Protein AF-A0AAW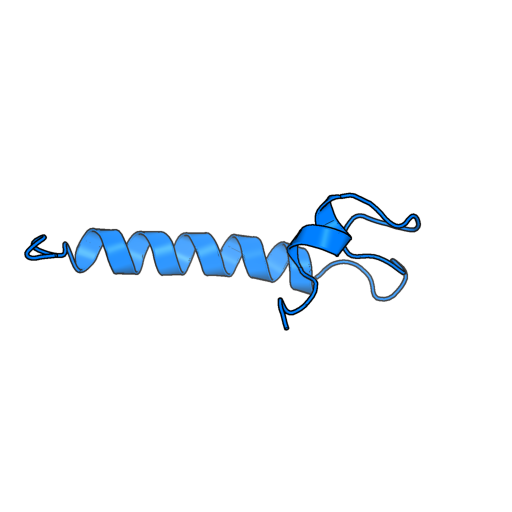2C7U3-F1 (afdb_monomer)

Mean predicted aligned error: 8.96 Å

pLDDT: mean 81.09, std 12.31, range [54.59, 97.88]

Organism: NCBI:txid425828

Structure (mmCIF, N/CA/C/O backbone):
data_AF-A0AAW2C7U3-F1
#
_entry.id   AF-A0AAW2C7U3-F1
#
loop_
_atom_site.group_PDB
_atom_site.id
_atom_site.type_symbol
_atom_site.label_atom_id
_atom_site.label_alt_id
_atom_site.label_comp_id
_atom_site.label_asym_id
_atom_site.label_entity_id
_atom_site.label_seq_id
_atom_site.pdbx_PDB_ins_code
_atom_site.Cartn_x
_atom_site.Cartn_y
_atom_site.Cartn_z
_atom_site.occupancy
_atom_site.B_iso_or_equiv
_atom_site.auth_seq_id
_atom_site.auth_comp_id
_atom_site.auth_asym_id
_atom_site.auth_atom_id
_atom_site.pdbx_PDB_model_num
ATOM 1 N N . MET A 1 1 ? -0.278 1.754 22.562 1.00 55.28 1 MET A N 1
ATOM 2 C CA . MET A 1 1 ? -1.158 2.895 22.220 1.00 55.28 1 MET A CA 1
ATOM 3 C C . MET A 1 1 ? -2.589 2.494 22.535 1.00 55.28 1 MET A C 1
ATOM 5 O O . MET A 1 1 ? -2.982 1.425 22.098 1.00 55.28 1 MET A O 1
ATOM 9 N N . ASN A 1 2 ? -3.335 3.290 23.306 1.00 75.69 2 ASN A N 1
ATOM 10 C CA . ASN A 1 2 ? -4.731 3.000 23.671 1.00 75.69 2 ASN A CA 1
ATOM 11 C C . ASN A 1 2 ? -5.697 3.785 22.759 1.00 75.69 2 ASN A C 1
ATOM 13 O O . ASN A 1 2 ? -6.505 4.584 23.224 1.00 75.69 2 ASN A O 1
ATOM 17 N N . ILE A 1 3 ? -5.517 3.639 21.441 1.00 84.38 3 ILE A N 1
ATOM 18 C CA . ILE A 1 3 ? -6.336 4.313 20.426 1.00 84.38 3 ILE A CA 1
ATOM 19 C C . ILE A 1 3 ? -7.500 3.385 20.100 1.00 84.38 3 ILE A C 1
ATOM 21 O O . ILE A 1 3 ? -7.285 2.247 19.686 1.00 84.38 3 ILE A O 1
ATOM 25 N N . LYS A 1 4 ? -8.730 3.868 20.291 1.00 88.75 4 LYS A N 1
ATOM 26 C CA . LYS A 1 4 ? -9.928 3.120 19.915 1.00 88.75 4 LYS A CA 1
ATOM 27 C C . LYS A 1 4 ? -9.971 2.987 18.392 1.00 88.75 4 LYS A C 1
ATOM 29 O O . LYS A 1 4 ? -9.965 3.993 17.688 1.00 88.75 4 LYS A O 1
ATOM 34 N N . GLN A 1 5 ? -9.994 1.751 17.910 1.00 92.56 5 GLN A N 1
ATOM 35 C CA . GLN A 1 5 ? -10.098 1.443 16.491 1.00 92.56 5 GLN A CA 1
ATOM 36 C C . GLN A 1 5 ? -11.544 1.584 16.014 1.00 92.56 5 GLN A C 1
ATOM 38 O O . GLN A 1 5 ? -12.488 1.248 16.732 1.00 92.56 5 GLN A O 1
ATOM 43 N N . ASP A 1 6 ? -11.701 2.103 14.801 1.00 96.25 6 ASP A N 1
ATOM 44 C CA . ASP A 1 6 ? -12.974 2.133 14.093 1.00 96.25 6 ASP A CA 1
ATOM 45 C C . ASP A 1 6 ? -12.959 1.030 13.031 1.00 96.25 6 ASP A C 1
ATOM 47 O O . ASP A 1 6 ? -12.343 1.169 11.973 1.00 96.25 6 ASP A O 1
ATOM 51 N N . GLU A 1 7 ? -13.630 -0.077 13.340 1.00 95.50 7 GLU A N 1
ATOM 52 C CA . GLU A 1 7 ? -13.710 -1.266 12.484 1.00 95.50 7 GLU A CA 1
ATOM 53 C C .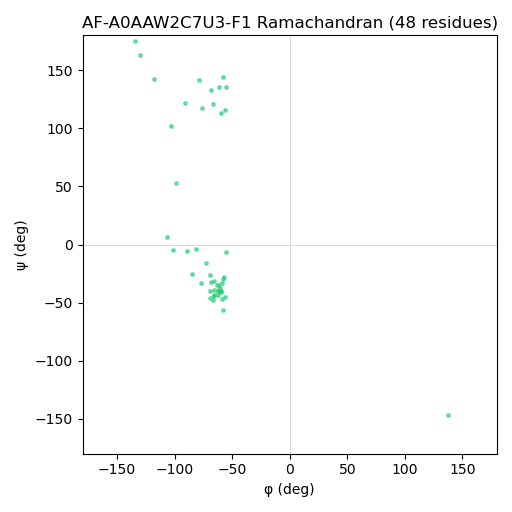 GLU A 1 7 ? -14.305 -0.965 11.101 1.00 95.50 7 GLU A C 1
ATOM 55 O O . GLU A 1 7 ? -13.910 -1.564 10.099 1.00 95.50 7 GLU A O 1
ATOM 60 N N . VAL A 1 8 ? -15.237 -0.008 11.016 1.00 96.81 8 VAL A N 1
ATOM 61 C CA . VAL A 1 8 ? -15.865 0.365 9.743 1.00 96.81 8 VAL A CA 1
ATOM 62 C C . VAL A 1 8 ? -14.845 1.065 8.854 1.00 96.81 8 VAL A C 1
ATOM 64 O O . VAL A 1 8 ? -14.715 0.728 7.676 1.00 96.81 8 VAL A O 1
ATOM 67 N N . VAL A 1 9 ? -14.091 2.009 9.418 1.00 96.31 9 VAL A N 1
ATOM 68 C CA . VAL A 1 9 ? -13.045 2.735 8.684 1.00 96.31 9 VAL A CA 1
ATOM 69 C C . VAL A 1 9 ? -11.903 1.802 8.283 1.00 96.31 9 VAL A C 1
ATOM 71 O O . VAL A 1 9 ? -11.396 1.911 7.165 1.00 96.31 9 VAL A O 1
ATOM 74 N N . ILE A 1 10 ? -11.518 0.868 9.158 1.00 96.62 10 ILE A N 1
ATOM 75 C CA . ILE A 1 10 ? -10.485 -0.135 8.865 1.00 96.62 10 ILE A CA 1
ATOM 76 C C . ILE A 1 10 ? -10.887 -0.953 7.642 1.00 96.62 10 ILE A C 1
ATOM 78 O O . ILE A 1 10 ? -10.175 -0.926 6.637 1.00 96.62 10 ILE A O 1
ATOM 82 N N . LYS A 1 11 ? -12.068 -1.578 7.669 1.00 97.50 11 LYS A N 1
ATOM 83 C CA . LYS A 1 11 ? -12.543 -2.418 6.565 1.00 97.50 11 LYS A CA 1
ATOM 84 C C . LYS A 1 11 ? -12.660 -1.648 5.246 1.00 97.50 11 LYS A C 1
ATOM 86 O O . LYS A 1 11 ? -12.257 -2.137 4.193 1.00 97.50 11 LYS A O 1
ATOM 91 N N . GLN A 1 12 ? -13.154 -0.409 5.289 1.00 97.88 12 GLN A N 1
ATOM 92 C CA . GLN A 1 12 ? -13.212 0.449 4.100 1.00 97.88 12 GLN A CA 1
ATOM 93 C C . GLN A 1 12 ? -11.825 0.726 3.505 1.00 97.88 12 GLN A C 1
ATOM 95 O O . GLN A 1 12 ? -11.677 0.812 2.284 1.00 97.88 12 GLN A O 1
ATOM 100 N N . ASN A 1 13 ? -10.807 0.903 4.345 1.00 97.19 13 ASN A N 1
ATOM 101 C CA . ASN A 1 13 ? -9.446 1.153 3.884 1.00 97.19 13 ASN A CA 1
ATOM 102 C C . ASN A 1 13 ? -8.758 -0.126 3.399 1.00 97.19 13 ASN A C 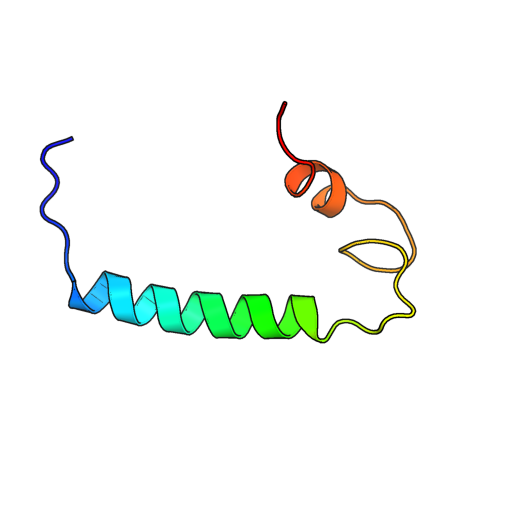1
ATOM 104 O O . ASN A 1 13 ? -8.022 -0.054 2.417 1.00 97.19 13 ASN A O 1
ATOM 108 N N . GLU A 1 14 ? -9.048 -1.284 3.993 1.00 97.31 14 GLU A N 1
ATOM 109 C CA . GLU A 1 14 ? -8.611 -2.586 3.476 1.00 97.31 14 GLU A CA 1
ATOM 110 C C . GLU A 1 14 ? -9.130 -2.820 2.050 1.00 97.31 14 GLU A C 1
ATOM 112 O O . GLU A 1 14 ? -8.355 -3.151 1.154 1.00 97.31 14 GLU A O 1
ATOM 117 N N . GLU A 1 15 ? -10.415 -2.558 1.792 1.00 97.19 15 GLU A N 1
ATOM 118 C CA . GLU A 1 15 ? -11.002 -2.690 0.451 1.00 97.19 15 GLU A CA 1
ATOM 119 C C . GLU A 1 15 ? -10.361 -1.737 -0.571 1.00 97.19 15 GLU A C 1
ATOM 121 O O . GLU A 1 15 ? -10.128 -2.111 -1.725 1.00 97.19 15 GLU A O 1
ATOM 126 N N . LYS A 1 16 ? -10.052 -0.497 -0.168 1.00 96.75 16 LYS A N 1
ATOM 127 C CA . LYS A 1 16 ? -9.327 0.460 -1.023 1.00 96.75 16 LYS A CA 1
ATOM 128 C C . LYS A 1 16 ? -7.903 -0.012 -1.301 1.00 96.75 16 LYS A C 1
ATOM 130 O O . LYS A 1 16 ? -7.458 0.057 -2.446 1.00 96.75 16 LYS A O 1
ATOM 135 N N . LEU A 1 17 ? -7.207 -0.504 -0.278 1.00 94.50 17 LEU A N 1
ATOM 136 C CA . LEU A 1 17 ? -5.844 -1.005 -0.395 1.00 94.50 17 LEU A CA 1
ATOM 137 C C . LEU A 1 17 ? -5.779 -2.207 -1.340 1.00 94.50 17 LEU A C 1
ATOM 139 O O . LEU A 1 17 ? -4.917 -2.242 -2.214 1.00 94.50 17 LEU A O 1
ATOM 143 N N . LEU A 1 18 ? -6.724 -3.145 -1.235 1.00 93.56 18 LEU A N 1
ATOM 144 C CA . LEU A 1 18 ? -6.812 -4.295 -2.136 1.00 93.56 18 LEU A CA 1
ATOM 145 C C . LEU A 1 18 ? -6.915 -3.867 -3.605 1.00 93.56 18 LEU A C 1
ATOM 147 O O . LEU A 1 18 ? -6.170 -4.377 -4.438 1.00 93.56 18 LEU A O 1
ATOM 151 N N . LYS A 1 19 ? -7.758 -2.875 -3.922 1.00 91.69 19 LYS A N 1
ATOM 152 C CA . LYS A 1 19 ? -7.885 -2.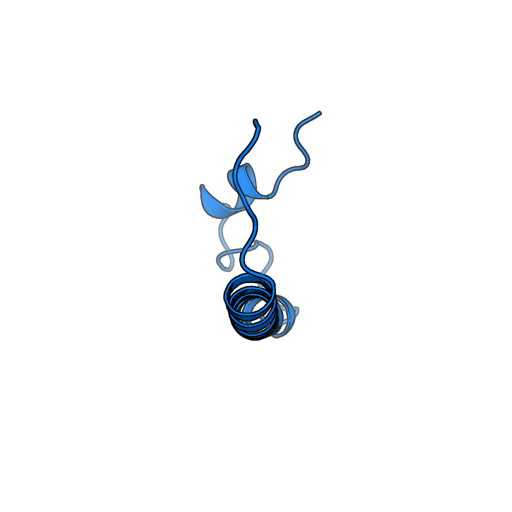350 -5.295 1.00 91.69 19 LYS A CA 1
ATOM 153 C C . LYS A 1 19 ? -6.573 -1.772 -5.823 1.00 91.69 19 LYS A C 1
ATOM 155 O O . LYS A 1 19 ? -6.245 -1.968 -6.990 1.00 91.69 19 LYS A O 1
ATOM 160 N N . VAL A 1 20 ? -5.824 -1.069 -4.974 1.00 87.56 20 VAL A N 1
ATOM 161 C CA . VAL A 1 20 ? -4.508 -0.521 -5.327 1.00 87.56 20 VAL A CA 1
ATOM 162 C C . VAL A 1 20 ? -3.507 -1.653 -5.569 1.00 87.56 20 VAL A C 1
ATOM 164 O O . VAL A 1 20 ? -2.843 -1.671 -6.603 1.00 87.56 20 VAL A O 1
ATOM 167 N N . LEU A 1 21 ? -3.444 -2.636 -4.670 1.00 83.94 21 LEU A N 1
ATOM 168 C CA . LEU A 1 21 ? -2.565 -3.802 -4.804 1.00 83.94 21 LEU A CA 1
ATOM 169 C C . LEU A 1 21 ? -2.880 -4.631 -6.053 1.00 83.94 21 LEU A C 1
ATOM 171 O O . LEU A 1 21 ? -1.964 -5.143 -6.694 1.00 83.94 21 LEU A O 1
ATOM 175 N N . ASP A 1 22 ? -4.146 -4.724 -6.450 1.00 85.06 22 ASP A N 1
ATOM 176 C CA . ASP A 1 22 ? -4.536 -5.412 -7.678 1.00 85.06 22 ASP A CA 1
ATOM 177 C C . ASP A 1 22 ? -4.009 -4.716 -8.940 1.00 85.06 22 ASP A C 1
ATOM 179 O O . ASP A 1 22 ? -3.685 -5.400 -9.909 1.00 85.06 22 ASP A O 1
ATOM 183 N N . ILE A 1 23 ? -3.856 -3.386 -8.942 1.00 82.00 23 ILE A N 1
ATOM 184 C CA . ILE A 1 23 ? -3.196 -2.657 -10.041 1.00 82.00 23 ILE A CA 1
ATOM 185 C C . ILE A 1 23 ? -1.714 -3.032 -10.101 1.00 82.00 23 ILE A C 1
ATOM 187 O O . ILE A 1 23 ? -1.206 -3.324 -11.182 1.00 82.00 23 ILE A O 1
ATOM 191 N N . TYR A 1 24 ? -1.035 -3.082 -8.951 1.00 69.12 24 TYR A N 1
ATOM 192 C CA . TYR A 1 24 ? 0.368 -3.502 -8.883 1.00 69.12 24 TYR A CA 1
ATOM 193 C C . TYR A 1 24 ? 0.560 -4.950 -9.344 1.00 69.12 24 TYR A C 1
ATOM 195 O O . TYR A 1 24 ? 1.482 -5.227 -10.102 1.00 69.12 24 TYR A O 1
ATOM 203 N N . ARG A 1 25 ? -0.337 -5.866 -8.961 1.00 71.81 25 ARG A N 1
ATOM 204 C CA . ARG A 1 25 ? -0.302 -7.278 -9.390 1.00 71.81 25 ARG A CA 1
ATOM 205 C C . ARG A 1 25 ? -0.603 -7.470 -10.873 1.00 71.81 25 ARG A C 1
ATOM 207 O O . ARG A 1 25 ? -0.103 -8.411 -11.476 1.00 71.81 25 ARG A O 1
ATOM 214 N N . LYS A 1 26 ? -1.455 -6.616 -11.444 1.00 73.69 26 LYS A N 1
ATOM 215 C CA . LYS A 1 26 ? -1.807 -6.639 -12.870 1.00 73.69 26 LYS A CA 1
ATOM 216 C C . LYS A 1 26 ? -0.767 -5.949 -13.750 1.00 73.69 26 LYS A C 1
ATOM 218 O O . LYS A 1 26 ? -0.941 -5.973 -14.969 1.00 73.69 26 LYS A O 1
ATOM 223 N N . ARG A 1 27 ? 0.289 -5.344 -13.179 1.00 65.50 27 ARG A N 1
ATOM 224 C CA . ARG A 1 27 ? 1.402 -4.831 -13.985 1.00 65.50 27 ARG A CA 1
ATOM 225 C C . ARG A 1 27 ? 1.956 -5.972 -14.847 1.00 65.50 27 ARG A C 1
ATOM 227 O O . ARG A 1 27 ? 2.047 -7.106 -14.370 1.00 65.50 27 ARG A O 1
ATOM 234 N N . PRO A 1 28 ? 2.219 -5.704 -16.135 1.00 62.19 28 PRO A N 1
ATOM 235 C CA . PRO A 1 28 ? 2.581 -6.741 -17.086 1.00 62.19 28 PRO A CA 1
ATOM 236 C C . PRO A 1 28 ? 3.831 -7.480 -16.605 1.00 62.19 28 PRO A C 1
ATOM 238 O O . PRO A 1 28 ? 4.751 -6.863 -16.075 1.00 62.19 28 PRO A O 1
ATOM 241 N N . LYS A 1 29 ? 3.882 -8.797 -16.854 1.00 59.25 29 LYS A N 1
ATOM 242 C CA . LYS A 1 29 ? 5.067 -9.656 -16.632 1.00 59.25 29 LYS A CA 1
ATOM 243 C C . LYS A 1 29 ? 6.334 -9.163 -17.357 1.00 59.25 29 LYS A C 1
ATOM 245 O O . LYS A 1 29 ? 7.387 -9.768 -17.206 1.00 59.25 29 LYS A O 1
ATOM 250 N N . GLU A 1 30 ? 6.195 -8.132 -18.182 1.00 61.78 30 GLU A N 1
ATOM 251 C CA . GLU A 1 30 ? 7.234 -7.507 -18.992 1.00 61.78 30 GLU A CA 1
ATOM 252 C C . GLU A 1 30 ? 8.020 -6.443 -18.214 1.00 61.78 30 GLU A C 1
ATOM 254 O O . GLU A 1 30 ? 9.186 -6.236 -18.525 1.00 61.78 30 GLU A O 1
ATOM 259 N N . ALA A 1 31 ? 7.432 -5.825 -17.180 1.00 67.38 31 ALA A N 1
ATOM 260 C CA . ALA A 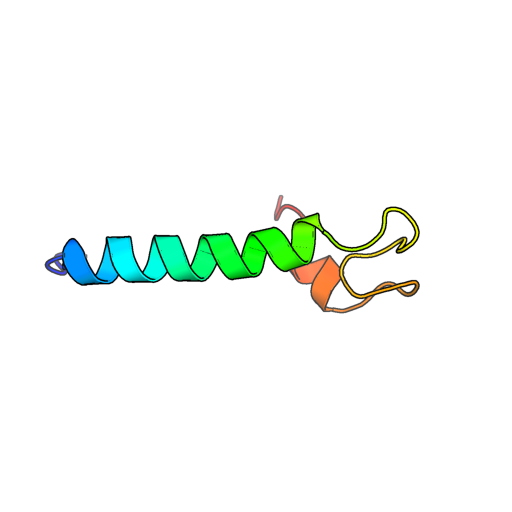1 31 ? 8.133 -4.831 -16.372 1.00 67.38 31 ALA A CA 1
ATOM 261 C C . ALA A 1 31 ? 9.120 -5.522 -15.421 1.00 67.38 31 ALA A C 1
ATOM 263 O O . ALA A 1 31 ? 8.720 -6.303 -14.552 1.00 67.38 31 ALA A O 1
ATOM 264 N N . GLN A 1 32 ? 10.412 -5.234 -15.586 1.00 74.62 32 GLN A N 1
ATOM 265 C CA . GLN A 1 32 ? 11.484 -5.834 -14.786 1.00 74.62 32 GLN A CA 1
ATOM 266 C C . GLN A 1 32 ? 11.478 -5.355 -13.322 1.00 74.62 32 GLN A C 1
ATOM 268 O O . GLN A 1 32 ? 11.928 -6.081 -12.433 1.00 74.62 32 GLN A O 1
ATOM 273 N N . PHE A 1 33 ? 10.953 -4.155 -13.067 1.00 74.75 33 PHE A N 1
ATOM 274 C CA . PHE A 1 33 ? 10.949 -3.501 -11.764 1.00 74.75 33 PHE A CA 1
ATOM 275 C C . PHE A 1 33 ? 9.556 -2.992 -11.398 1.00 74.75 33 PHE A C 1
ATOM 277 O O . PHE A 1 33 ? 8.657 -2.838 -12.229 1.00 74.75 33 PHE A O 1
ATOM 284 N N . SER A 1 34 ? 9.364 -2.701 -10.115 1.00 72.12 34 SER A N 1
ATOM 285 C CA . SER A 1 34 ? 8.074 -2.332 -9.540 1.00 72.12 34 SER A CA 1
ATOM 286 C C . SER A 1 34 ? 7.483 -1.110 -10.219 1.00 72.12 34 SER A C 1
ATOM 288 O O . SER A 1 34 ? 6.265 -1.031 -10.273 1.00 72.12 34 SER A O 1
ATOM 290 N N . ALA A 1 35 ? 8.287 -0.180 -10.748 1.00 75.06 35 ALA A N 1
ATOM 291 C CA . ALA A 1 35 ? 7.835 1.043 -11.416 1.00 75.06 35 ALA A CA 1
ATOM 292 C C . ALA A 1 35 ? 7.987 1.052 -12.953 1.00 75.06 35 ALA A C 1
ATOM 294 O O . ALA A 1 35 ? 7.700 2.082 -13.561 1.00 75.06 35 ALA A O 1
ATOM 295 N N . GLY A 1 36 ? 8.383 -0.058 -13.584 1.00 71.56 36 GLY A N 1
ATOM 296 C CA . GLY A 1 36 ? 8.629 -0.127 -15.029 1.00 71.56 36 GLY A CA 1
ATOM 297 C C . GLY A 1 36 ? 9.898 -0.910 -15.365 1.00 71.56 36 GLY A C 1
ATOM 298 O O . GLY A 1 36 ? 10.249 -1.850 -14.657 1.00 71.56 36 GLY A O 1
ATOM 299 N N . ASP A 1 37 ? 10.589 -0.516 -16.434 1.00 78.75 37 ASP A N 1
ATOM 300 C CA . ASP A 1 37 ? 11.775 -1.228 -16.942 1.00 78.75 37 ASP A CA 1
ATOM 301 C C . ASP A 1 37 ? 13.095 -0.756 -16.310 1.00 78.75 37 ASP A C 1
ATOM 303 O O . ASP A 1 37 ? 14.142 -1.364 -16.521 1.00 78.75 37 ASP A O 1
ATOM 307 N N . GLU A 1 38 ? 13.051 0.290 -15.479 1.00 79.12 38 GLU A N 1
ATOM 308 C CA . GLU A 1 38 ? 14.202 0.813 -14.739 1.00 79.12 38 GLU A CA 1
ATOM 309 C C . GLU A 1 38 ? 13.994 0.706 -13.224 1.00 79.12 38 GLU A C 1
ATOM 311 O O . GLU A 1 38 ? 12.896 0.931 -12.706 1.00 79.12 38 GLU A O 1
ATOM 316 N N . PHE A 1 39 ? 15.074 0.391 -12.504 1.00 78.19 39 PHE A N 1
ATOM 317 C CA . PHE A 1 39 ? 15.077 0.352 -11.045 1.00 78.19 39 PHE A CA 1
ATOM 318 C C . PHE A 1 39 ? 14.922 1.762 -10.472 1.00 78.19 39 PHE A C 1
ATOM 320 O O . PHE A 1 39 ? 15.625 2.693 -10.867 1.00 78.19 39 PHE A O 1
ATOM 327 N N . SER A 1 40 ? 14.030 1.919 -9.501 1.00 83.94 40 SER A N 1
ATOM 328 C CA . SER A 1 40 ? 13.646 3.221 -8.965 1.00 83.94 40 SER A CA 1
ATOM 329 C C . SER A 1 40 ? 13.603 3.236 -7.436 1.00 83.94 40 SER A C 1
ATOM 331 O O . SER A 1 40 ? 13.717 2.212 -6.766 1.00 83.94 40 SER A O 1
ATOM 333 N N . LEU A 1 41 ? 13.358 4.415 -6.854 1.00 81.31 41 LEU A N 1
ATOM 334 C CA . LEU A 1 41 ? 13.101 4.546 -5.414 1.00 81.31 41 LEU A CA 1
ATOM 335 C C . LEU A 1 41 ? 11.913 3.697 -4.945 1.00 81.31 41 LEU A C 1
ATOM 337 O O . LEU A 1 41 ? 11.883 3.286 -3.786 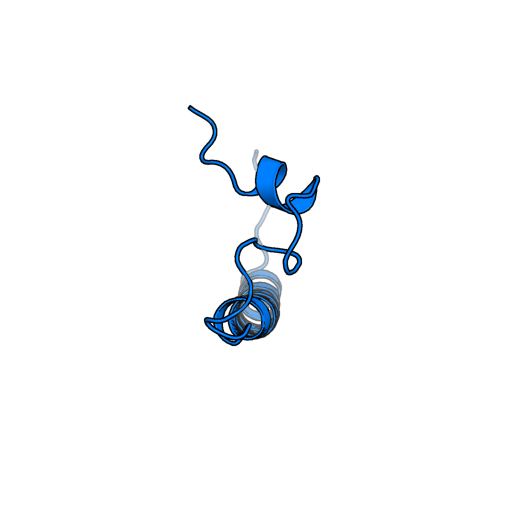1.00 81.31 41 LEU A O 1
ATOM 341 N N . ALA A 1 42 ? 10.946 3.431 -5.829 1.00 82.69 42 ALA A N 1
ATOM 342 C CA . ALA A 1 42 ? 9.839 2.551 -5.495 1.00 82.69 42 ALA A CA 1
ATOM 343 C C . ALA A 1 42 ? 10.343 1.132 -5.216 1.00 82.69 42 ALA A C 1
ATOM 345 O O . ALA A 1 42 ? 9.831 0.478 -4.326 1.00 82.69 42 ALA A O 1
ATOM 346 N N . ASP A 1 43 ? 11.372 0.655 -5.904 1.00 83.31 43 ASP A N 1
ATOM 347 C CA . ASP A 1 43 ? 11.902 -0.687 -5.679 1.00 83.31 43 ASP A CA 1
ATOM 348 C C . ASP A 1 43 ? 12.601 -0.804 -4.326 1.00 83.31 43 ASP A C 1
ATOM 350 O O . ASP A 1 43 ? 12.381 -1.774 -3.606 1.00 83.31 43 ASP A O 1
ATOM 354 N N . LEU A 1 44 ? 13.353 0.227 -3.922 1.00 83.50 44 LEU A N 1
ATOM 355 C CA . LEU A 1 44 ? 13.997 0.275 -2.606 1.00 83.50 44 LEU A CA 1
ATOM 356 C C . LEU A 1 44 ? 12.991 0.191 -1.455 1.00 83.50 44 LEU A C 1
ATOM 358 O O . LEU A 1 44 ? 13.259 -0.488 -0.469 1.00 83.50 44 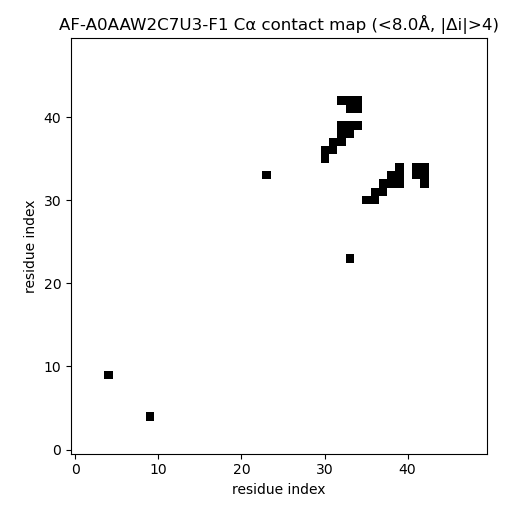LEU A O 1
ATOM 362 N N . SER A 1 45 ? 11.836 0.854 -1.569 1.00 79.50 45 SER A N 1
ATOM 363 C CA . SER A 1 45 ? 10.819 0.831 -0.511 1.00 79.50 45 SER A CA 1
ATOM 364 C C . SER A 1 45 ? 10.076 -0.502 -0.394 1.00 79.50 45 SER A C 1
ATOM 366 O O . SER A 1 45 ? 9.428 -0.740 0.625 1.00 79.50 45 SER A O 1
ATOM 368 N N . HIS A 1 46 ? 10.162 -1.358 -1.417 1.00 73.56 46 HIS A N 1
ATOM 369 C CA . HIS A 1 46 ? 9.564 -2.694 -1.432 1.00 73.56 46 HIS A CA 1
ATOM 370 C C . HIS A 1 46 ? 10.583 -3.804 -1.150 1.00 73.56 46 HIS A C 1
ATOM 372 O O . HIS A 1 46 ? 10.186 -4.967 -1.035 1.00 73.56 46 HIS A O 1
ATOM 378 N N . LEU A 1 47 ? 11.876 -3.478 -1.018 1.00 78.06 47 LEU A N 1
ATOM 379 C CA . LEU A 1 47 ? 12.855 -4.445 -0.541 1.00 78.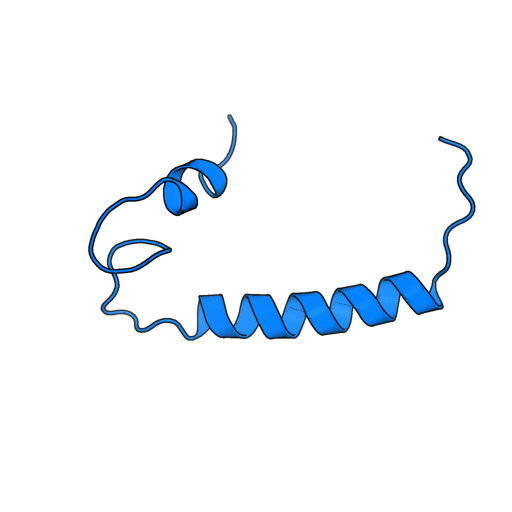06 47 LEU A CA 1
ATOM 380 C C . LEU A 1 47 ? 12.469 -4.873 0.880 1.00 78.06 47 LEU A C 1
ATOM 382 O O . LEU A 1 47 ? 12.117 -4.024 1.703 1.00 78.06 47 LEU A O 1
ATOM 386 N N . PRO A 1 48 ? 12.517 -6.178 1.194 1.00 78.12 48 PRO A N 1
ATOM 387 C CA . PRO A 1 48 ? 12.344 -6.617 2.563 1.00 78.12 48 PRO A CA 1
ATOM 388 C C . PRO A 1 48 ? 13.446 -5.960 3.398 1.00 78.12 48 PRO A C 1
ATOM 390 O O . PRO A 1 48 ? 14.627 -6.238 3.195 1.00 78.12 48 PRO A O 1
ATOM 393 N N . ASN A 1 49 ? 13.060 -5.053 4.300 1.00 61.00 49 ASN A N 1
ATOM 394 C CA . ASN A 1 49 ? 13.961 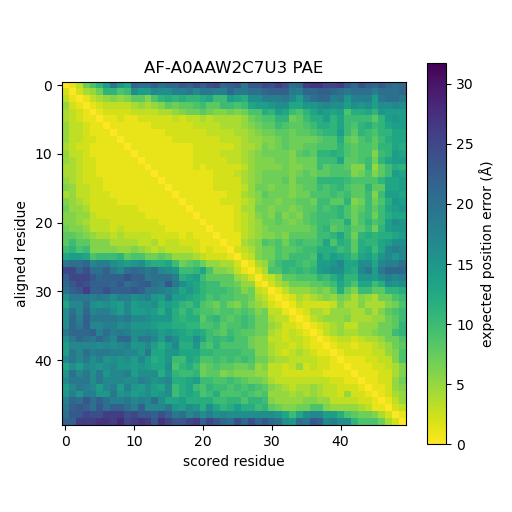-4.567 5.336 1.00 61.00 49 ASN A CA 1
ATOM 395 C C . ASN A 1 49 ? 14.453 -5.804 6.097 1.00 61.00 49 ASN A C 1
ATOM 397 O O . ASN A 1 49 ? 13.635 -6.524 6.672 1.00 61.00 49 ASN A O 1
ATOM 401 N N . THR A 1 50 ? 15.755 -6.080 6.021 1.00 54.59 50 THR A N 1
ATOM 402 C CA . THR A 1 50 ? 16.427 -7.088 6.856 1.00 54.59 50 THR A CA 1
ATOM 403 C C . THR A 1 50 ? 16.172 -6.838 8.330 1.00 54.59 50 THR A C 1
ATOM 405 O O . THR A 1 50 ? 16.213 -5.645 8.715 1.00 54.59 50 THR A O 1
#

Solvent-accessible surface area (backbone atoms only — not comparable to full-atom values): 3280 Å² total; per-residue (Å²): 131,94,72,85,81,56,68,68,63,50,53,55,49,51,56,52,48,49,58,54,52,50,53,64,69,63,49,60,96,79,46,80,30,87,82,32,82,54,88,49,74,67,40,63,75,68,49,80,82,126

Radius of gyration: 15.41 Å; Cα contacts (8 Å, |Δi|>4): 17; chains: 1; bounding box: 32×14×43 Å

InterPro domains:
  IPR004046 Glutathione S-transferase, C-terminal [PF00043] (5-48)
  IPR036282 Glutathione S-transferase, C-terminal domain superfamily [SSF47616] (3-49)

Sequence (50 aa):
MNIKQDEVVIKQNEEKLLKVLDIYRKRPKEAQFSAGDEFSLADLSHLPNT

Foldseek 3Di:
DPDDDDPVVVVVVVVVVVVVVVVQVPPDPQAPASVGVDDDPVRVVPPPDD

Secondary structure (DSSP, 8-state):
--PPP-HHHHHHHHHHHHHHHHHHHTS-TT-SBTTBSS--HHHHHHS---